Protein AF-A0A0S7X4D0-F1 (afdb_monomer)

Secondary structure (DSSP, 8-state):
--HHHHHHHHT-HHHHHHHHHHHHHHHHHHHHHHHHHHHHHHH-HHHIIIIIHHHHHHHHHHHHHHHHHHHHHHHHHHHHHT--HHHHHHHHHHHHHHHHHHHHHTT---SSHHHHHHH--TTT-TTHHHHHHHHHHHHHHHH-TT----HHHHHHHHHHHHHHHHHTT--

Foldseek 3Di:
DDPVVVVCVCVDPVNVVVVVVVVVVVVVVVVVVVVVVVVCCVPPPPVCVVPVVVVCVVVVVLVVQLVVLVVLLVVLVVLLVVVDQVSLLVSLLSLLVSLFVLLVVVVQDDPHPVSSLVPDDCVRFVLSVLLVVSVVLNVCVVVDVPDGDHSVNSVSSSVSSVSRCVSSVSD

Structure (mmCIF, N/CA/C/O backbone):
data_AF-A0A0S7X4D0-F1
#
_entry.id   AF-A0A0S7X4D0-F1
#
loop_
_atom_site.group_PDB
_atom_site.id
_atom_site.type_symbol
_atom_site.label_atom_id
_atom_site.label_alt_id
_atom_site.label_comp_id
_atom_site.label_asym_id
_atom_site.label_entity_id
_atom_site.label_seq_id
_atom_site.pdbx_PDB_ins_code
_atom_site.Cartn_x
_atom_site.Cartn_y
_atom_site.Cartn_z
_atom_site.occupancy
_atom_site.B_iso_or_equiv
_atom_site.auth_seq_id
_atom_site.auth_comp_id
_atom_site.auth_asym_id
_atom_site.auth_atom_id
_atom_site.pdbx_PDB_model_num
ATOM 1 N N . MET A 1 1 ? 39.331 -35.486 -46.444 1.00 64.69 1 MET A N 1
ATOM 2 C CA . MET A 1 1 ? 39.954 -34.264 -45.895 1.00 64.69 1 MET A CA 1
ATOM 3 C C . MET A 1 1 ? 39.522 -34.170 -44.446 1.00 64.69 1 MET A C 1
ATOM 5 O O . MET A 1 1 ? 38.321 -34.178 -44.202 1.00 64.69 1 MET A O 1
ATOM 9 N N . ASN A 1 2 ? 40.461 -34.258 -43.504 1.00 82.50 2 ASN A N 1
ATOM 10 C CA . ASN A 1 2 ? 40.133 -34.401 -42.088 1.00 82.50 2 ASN A CA 1
ATOM 11 C C . ASN A 1 2 ? 39.758 -33.034 -41.489 1.00 82.50 2 ASN A C 1
ATOM 13 O O . ASN A 1 2 ? 40.215 -32.000 -41.976 1.00 82.50 2 ASN A O 1
ATOM 17 N N . LEU A 1 3 ? 38.934 -33.004 -40.436 1.00 77.56 3 LEU A N 1
ATOM 18 C CA . LEU A 1 3 ? 38.472 -31.744 -39.825 1.00 77.56 3 LEU A CA 1
ATOM 19 C C . LEU A 1 3 ? 39.650 -30.869 -39.361 1.00 77.56 3 LEU A C 1
ATOM 21 O O . LEU A 1 3 ? 39.652 -29.655 -39.553 1.00 77.56 3 LEU A O 1
ATOM 25 N N . ASN A 1 4 ? 40.693 -31.507 -38.834 1.00 82.44 4 ASN A N 1
ATO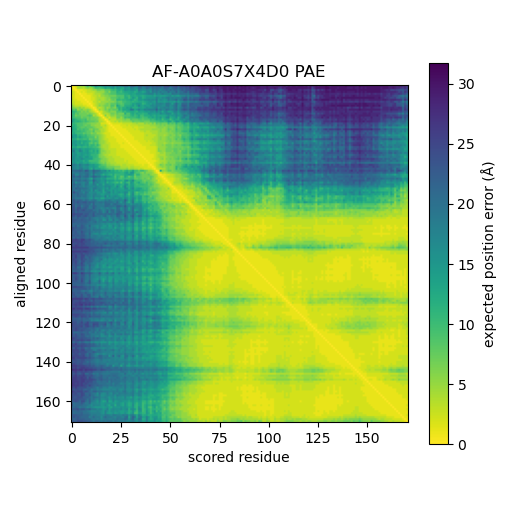M 26 C CA . ASN A 1 4 ? 41.915 -30.836 -38.401 1.00 82.44 4 ASN A CA 1
ATOM 27 C C . ASN A 1 4 ? 42.709 -30.241 -39.574 1.00 82.44 4 ASN A C 1
ATOM 29 O O . ASN A 1 4 ? 43.325 -29.193 -39.415 1.00 82.44 4 ASN A O 1
ATOM 33 N N . ASP A 1 5 ? 42.645 -30.845 -40.763 1.00 80.50 5 ASP A N 1
ATOM 34 C CA . ASP A 1 5 ? 43.319 -30.325 -41.959 1.00 80.50 5 ASP A CA 1
ATOM 35 C C . ASP A 1 5 ? 42.610 -29.076 -42.489 1.00 80.50 5 ASP A C 1
ATOM 37 O O . ASP A 1 5 ? 43.259 -28.118 -42.899 1.00 80.50 5 ASP A O 1
ATOM 41 N N . LEU A 1 6 ? 41.273 -29.053 -42.421 1.00 77.12 6 LEU A N 1
ATOM 42 C CA . LEU A 1 6 ? 40.469 -27.870 -42.738 1.00 77.12 6 LEU A CA 1
ATOM 43 C C . LEU A 1 6 ? 40.755 -26.727 -41.761 1.00 77.12 6 LEU A C 1
ATOM 45 O O . LEU A 1 6 ? 40.956 -25.593 -42.186 1.00 77.12 6 LEU A O 1
ATOM 49 N N . ILE A 1 7 ? 40.823 -27.023 -40.462 1.00 79.00 7 ILE A N 1
ATOM 50 C CA . ILE A 1 7 ? 41.141 -26.032 -39.426 1.00 79.00 7 ILE A CA 1
ATOM 51 C C . ILE A 1 7 ? 42.562 -25.484 -39.621 1.00 79.00 7 ILE A C 1
ATOM 53 O O . ILE A 1 7 ? 42.751 -24.270 -39.635 1.00 79.00 7 ILE A O 1
ATOM 57 N N . ASN A 1 8 ? 43.552 -26.345 -39.861 1.00 77.81 8 ASN A N 1
ATOM 58 C CA . ASN A 1 8 ? 44.934 -25.925 -40.109 1.00 77.81 8 ASN A CA 1
ATOM 59 C C . ASN A 1 8 ? 45.080 -25.125 -41.415 1.00 77.81 8 ASN A C 1
ATOM 61 O O . ASN A 1 8 ? 45.847 -24.164 -41.465 1.00 77.81 8 ASN A O 1
ATOM 65 N N . PHE A 1 9 ? 44.310 -25.463 -42.454 1.00 77.44 9 PHE A N 1
ATOM 66 C CA . PHE A 1 9 ? 44.247 -24.691 -43.696 1.00 77.44 9 PHE A CA 1
ATOM 67 C C . PHE A 1 9 ? 43.608 -23.309 -43.483 1.00 77.44 9 PHE A C 1
ATOM 69 O O . PHE A 1 9 ? 44.129 -22.307 -43.976 1.00 77.44 9 PHE A O 1
ATOM 76 N N . LEU A 1 10 ? 42.536 -23.223 -42.688 1.00 69.75 10 LEU A N 1
ATOM 77 C CA . LEU A 1 10 ? 41.877 -21.960 -42.331 1.00 69.75 10 LEU A CA 1
ATOM 78 C C . LEU A 1 10 ? 42.751 -21.059 -41.440 1.00 69.75 10 LEU A C 1
ATOM 80 O O . LEU A 1 10 ? 42.672 -19.833 -41.530 1.00 69.75 10 LEU A O 1
ATOM 84 N N . ILE A 1 11 ? 43.606 -21.656 -40.605 1.00 71.62 11 ILE A N 1
ATOM 85 C CA . ILE A 1 11 ? 44.559 -20.954 -39.728 1.00 71.62 11 ILE A CA 1
ATOM 86 C C . ILE A 1 11 ? 45.897 -20.686 -40.449 1.00 71.62 11 ILE A C 1
ATOM 88 O O . ILE A 1 11 ? 46.789 -20.034 -39.902 1.00 71.62 11 ILE A O 1
ATOM 92 N N . SER A 1 12 ? 46.043 -21.112 -41.708 1.00 72.75 12 SER A N 1
ATOM 93 C CA . SER A 1 12 ? 47.298 -20.947 -42.439 1.00 72.75 12 SER A CA 1
ATOM 94 C C . SER A 1 12 ? 47.711 -19.459 -42.573 1.00 72.75 12 SER A C 1
ATOM 96 O O . SER A 1 12 ? 46.867 -18.575 -42.778 1.00 72.75 12 SER A O 1
ATOM 98 N N . PRO A 1 13 ? 49.016 -19.133 -42.466 1.00 68.94 13 PRO A N 1
ATOM 99 C CA . PRO A 1 13 ? 49.533 -17.757 -42.497 1.00 68.94 13 PRO A CA 1
ATOM 100 C C . PRO A 1 13 ? 49.083 -16.874 -43.683 1.00 68.94 13 PRO A C 1
ATOM 102 O O . PRO A 1 13 ? 48.781 -15.696 -43.454 1.00 68.94 13 PRO A O 1
ATOM 105 N N . PRO A 1 14 ? 48.988 -17.375 -44.935 1.00 67.38 14 PRO A N 1
ATOM 106 C CA . PRO A 1 14 ? 48.533 -16.546 -46.053 1.00 67.38 14 PRO A CA 1
ATOM 107 C C . PRO A 1 14 ? 47.037 -16.204 -45.961 1.00 67.38 14 PRO A C 1
ATOM 109 O O . PRO A 1 14 ? 46.655 -15.070 -46.254 1.00 67.38 14 PRO A O 1
ATOM 112 N N . LEU A 1 15 ? 46.192 -17.127 -45.478 1.00 63.09 15 LEU A N 1
ATOM 113 C CA . LEU A 1 15 ? 44.751 -16.890 -45.337 1.00 63.09 15 LEU A CA 1
ATOM 114 C C . LEU A 1 15 ? 44.443 -15.956 -44.158 1.00 63.09 15 LEU A C 1
ATOM 116 O O . LEU A 1 15 ? 43.647 -15.022 -44.275 1.00 63.09 15 LEU A O 1
ATOM 120 N N . THR A 1 16 ? 45.130 -16.147 -43.030 1.00 66.00 16 THR A N 1
ATOM 121 C CA . THR A 1 16 ? 44.973 -15.280 -41.851 1.00 66.00 16 THR A CA 1
ATOM 122 C C . THR A 1 16 ? 45.405 -13.840 -42.119 1.00 66.00 16 THR A C 1
ATOM 124 O O . THR A 1 16 ? 44.817 -12.918 -41.555 1.00 66.00 16 THR A O 1
ATOM 127 N N . SER A 1 17 ? 46.375 -13.620 -43.009 1.00 68.69 17 SER A N 1
ATOM 128 C CA . SER A 1 17 ? 46.813 -12.278 -43.413 1.00 68.69 17 SER A CA 1
ATOM 129 C C . SER A 1 17 ? 45.718 -11.511 -44.164 1.00 68.69 17 SER A C 1
ATOM 131 O O . SER A 1 17 ? 45.432 -10.367 -43.809 1.00 68.69 17 SER A O 1
ATOM 133 N N . GLY A 1 18 ? 45.022 -12.155 -45.109 1.00 71.94 18 GLY A N 1
ATOM 134 C CA . GLY A 1 18 ? 43.850 -11.570 -45.777 1.00 71.94 18 GLY A CA 1
ATOM 135 C C . GLY A 1 18 ? 42.673 -11.322 -44.821 1.00 71.94 18 GLY A C 1
ATOM 136 O O . GLY A 1 18 ? 42.018 -10.280 -44.878 1.00 71.94 18 GLY A O 1
ATOM 137 N N . LEU A 1 19 ? 42.453 -12.230 -43.863 1.00 78.06 19 LEU A N 1
ATOM 138 C CA . LEU A 1 19 ? 41.399 -12.093 -42.851 1.00 78.06 19 LEU A CA 1
ATOM 139 C C . LEU A 1 19 ? 41.650 -10.951 -41.853 1.00 78.06 19 LEU A C 1
ATOM 141 O O . LEU A 1 19 ? 40.686 -10.377 -41.347 1.00 78.06 19 LEU A O 1
ATOM 145 N N . LYS A 1 20 ? 42.907 -10.590 -41.555 1.00 80.62 20 LYS A N 1
ATOM 146 C CA . LYS A 1 20 ? 43.226 -9.457 -40.660 1.00 80.62 20 LYS A CA 1
ATOM 147 C C . LYS A 1 20 ? 42.729 -8.127 -41.227 1.00 80.62 20 LYS A C 1
ATOM 149 O O . LYS A 1 20 ? 42.149 -7.337 -40.488 1.00 80.62 20 LYS A O 1
ATOM 154 N N . ILE A 1 21 ? 42.901 -7.915 -42.531 1.00 83.19 21 ILE A N 1
ATOM 155 C CA . ILE A 1 21 ? 42.433 -6.707 -43.225 1.00 83.19 21 ILE A CA 1
ATOM 156 C C . ILE A 1 21 ? 40.904 -6.658 -43.215 1.00 83.19 21 ILE A C 1
ATOM 158 O O . ILE A 1 21 ? 40.317 -5.643 -42.849 1.00 83.19 21 ILE A O 1
ATOM 162 N N . LEU A 1 22 ? 40.253 -7.781 -43.527 1.00 86.06 22 LEU A N 1
ATOM 163 C CA . LEU A 1 22 ? 38.795 -7.878 -43.503 1.00 86.06 22 LEU A CA 1
ATOM 164 C C . LEU A 1 22 ? 38.222 -7.595 -42.102 1.00 86.06 22 LEU A C 1
ATOM 166 O O . LEU A 1 22 ? 37.284 -6.814 -41.964 1.00 86.06 22 LEU A O 1
ATOM 170 N N . LYS A 1 23 ? 38.821 -8.163 -41.045 1.00 83.50 23 LYS A N 1
ATOM 171 C CA . LYS A 1 23 ? 38.437 -7.888 -39.649 1.00 83.50 23 LYS A CA 1
ATOM 172 C C . LYS A 1 23 ? 38.614 -6.416 -39.276 1.00 83.50 23 LYS A C 1
ATOM 174 O O . LYS A 1 23 ? 37.749 -5.868 -38.599 1.00 83.50 23 LYS A O 1
ATOM 179 N N . ALA A 1 24 ? 39.695 -5.777 -39.724 1.00 87.56 24 ALA A N 1
ATOM 180 C CA . ALA A 1 24 ? 39.919 -4.353 -39.489 1.00 87.56 24 ALA A CA 1
ATOM 181 C C . ALA A 1 24 ? 38.815 -3.497 -40.132 1.00 87.56 24 ALA A C 1
ATOM 183 O O . ALA A 1 24 ? 38.285 -2.604 -39.478 1.00 87.56 24 ALA A O 1
ATOM 184 N N . ILE A 1 25 ? 38.394 -3.833 -41.357 1.00 90.62 25 ILE A N 1
ATOM 185 C CA . ILE A 1 25 ? 37.288 -3.153 -42.049 1.00 90.62 25 ILE A CA 1
ATOM 186 C C . ILE A 1 25 ? 35.977 -3.298 -41.263 1.00 90.62 25 ILE A C 1
ATOM 188 O O . ILE A 1 25 ? 35.316 -2.297 -40.986 1.00 90.62 25 ILE A O 1
ATOM 192 N N . PHE A 1 26 ? 35.615 -4.516 -40.843 1.00 92.44 26 PHE A N 1
ATOM 193 C CA . PHE A 1 26 ? 34.405 -4.744 -40.041 1.00 92.44 26 PHE A CA 1
ATOM 194 C C . PHE A 1 26 ? 34.438 -4.010 -38.694 1.00 92.44 26 PHE A C 1
ATOM 196 O O . PHE A 1 26 ? 33.418 -3.466 -38.263 1.00 92.44 26 PHE A O 1
ATOM 203 N N . LEU A 1 27 ? 35.601 -3.950 -38.041 1.00 91.56 27 LEU A N 1
ATOM 204 C CA . LEU A 1 27 ? 35.770 -3.230 -36.781 1.00 91.56 27 LEU A CA 1
ATOM 205 C C . LEU A 1 27 ? 35.579 -1.719 -36.968 1.00 91.56 27 LEU A C 1
ATOM 207 O O . LEU A 1 27 ? 34.852 -1.091 -36.198 1.00 91.56 27 LEU A O 1
ATOM 211 N N . SER A 1 28 ? 36.171 -1.146 -38.018 1.00 91.50 28 SER A N 1
ATOM 212 C CA . SER A 1 28 ? 35.990 0.266 -38.363 1.00 91.50 28 SER A CA 1
ATOM 213 C C . SER A 1 28 ? 34.529 0.590 -38.665 1.00 91.50 28 SER A C 1
ATOM 215 O O . SER A 1 28 ? 33.997 1.558 -38.126 1.00 91.50 28 SER A O 1
ATOM 217 N N . PHE A 1 29 ? 33.849 -0.246 -39.454 1.00 94.94 29 PHE A N 1
ATOM 218 C CA . PHE A 1 29 ? 32.421 -0.082 -39.725 1.00 94.94 29 PHE A CA 1
ATOM 219 C C . PHE A 1 29 ? 31.584 -0.134 -38.447 1.00 94.94 29 PHE A C 1
ATOM 221 O O . PHE A 1 29 ? 30.715 0.711 -38.247 1.00 94.94 29 PHE A O 1
ATOM 228 N N . THR A 1 30 ? 31.881 -1.073 -37.550 1.00 94.50 30 THR A N 1
ATOM 229 C CA . THR A 1 30 ? 31.170 -1.207 -36.272 1.00 94.50 30 THR A CA 1
ATOM 230 C C . THR A 1 30 ? 31.314 0.051 -35.419 1.00 94.50 30 THR A C 1
ATOM 232 O O . THR A 1 30 ? 30.322 0.544 -34.884 1.00 94.50 30 THR A O 1
ATOM 235 N N . LEU A 1 31 ? 32.522 0.614 -35.324 1.00 94.75 31 LEU A N 1
ATOM 236 C CA . LEU A 1 31 ? 32.773 1.856 -34.588 1.00 94.75 31 LEU A CA 1
ATOM 237 C C . LEU A 1 31 ? 32.024 3.052 -35.187 1.00 94.75 31 LEU A C 1
ATOM 239 O O . LEU A 1 31 ? 31.405 3.816 -34.446 1.00 94.75 31 LEU A O 1
ATOM 243 N N . VAL A 1 32 ? 32.028 3.188 -36.516 1.00 95.94 32 VAL A N 1
ATOM 244 C CA . VAL A 1 32 ? 31.321 4.270 -37.219 1.00 95.94 32 VAL A CA 1
ATOM 245 C C . VAL A 1 32 ? 29.812 4.164 -37.009 1.00 95.94 32 VAL A C 1
ATOM 247 O O . VAL A 1 32 ? 29.178 5.148 -36.629 1.00 95.94 32 VAL A O 1
ATOM 250 N N . PHE A 1 33 ? 29.235 2.974 -37.185 1.00 95.12 33 PHE A N 1
ATOM 251 C CA . PHE A 1 33 ? 27.806 2.759 -36.964 1.00 95.12 33 PHE A CA 1
ATOM 252 C C . PHE A 1 33 ? 27.414 2.960 -35.501 1.00 95.12 33 PHE A C 1
ATOM 254 O O . PHE A 1 33 ? 26.398 3.592 -35.230 1.00 95.12 33 PHE A O 1
ATOM 261 N N . SER A 1 34 ? 28.235 2.501 -34.555 1.00 93.56 34 SER A N 1
ATOM 262 C CA . SER A 1 34 ? 27.980 2.693 -33.123 1.00 93.56 34 SER A CA 1
ATOM 263 C C . SER A 1 34 ? 27.989 4.178 -32.753 1.00 93.56 34 SER A C 1
ATOM 265 O O . SER A 1 34 ? 27.065 4.660 -32.102 1.00 93.56 34 SER A O 1
ATOM 267 N N . GLY A 1 35 ? 28.982 4.935 -33.231 1.00 93.38 35 GLY A N 1
ATOM 268 C CA . GLY A 1 35 ? 29.045 6.385 -33.040 1.00 93.38 35 GLY A CA 1
ATOM 269 C C . GLY A 1 35 ? 27.868 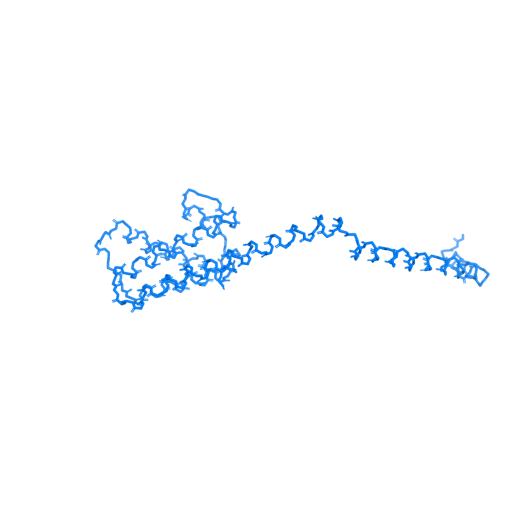7.117 -33.688 1.00 93.38 35 GLY A C 1
ATOM 270 O O . GLY A 1 35 ? 27.289 8.011 -33.073 1.00 93.38 35 GLY A O 1
ATOM 271 N N . PHE A 1 36 ? 27.460 6.701 -34.889 1.00 92.31 36 PHE A N 1
ATOM 272 C CA . PHE A 1 36 ? 26.292 7.252 -35.574 1.00 92.31 36 PHE A CA 1
ATOM 273 C C . PHE A 1 36 ? 24.992 6.981 -34.804 1.00 92.31 36 PHE A C 1
ATOM 275 O O . PHE A 1 36 ? 24.205 7.903 -34.602 1.00 92.31 36 PHE A O 1
ATOM 282 N N . ILE A 1 37 ? 24.793 5.760 -34.299 1.00 88.75 37 ILE A N 1
ATOM 283 C CA . ILE A 1 37 ? 23.638 5.396 -33.464 1.00 88.75 37 ILE A CA 1
ATOM 284 C C . ILE A 1 37 ? 23.611 6.238 -32.188 1.00 88.75 37 ILE A C 1
ATOM 286 O O . ILE A 1 37 ? 22.556 6.763 -31.834 1.00 88.75 37 ILE A O 1
ATOM 290 N N . ILE A 1 38 ? 24.752 6.419 -31.517 1.00 87.81 38 ILE A N 1
ATOM 291 C CA . ILE A 1 38 ? 24.852 7.270 -30.323 1.00 87.81 38 ILE A CA 1
ATOM 292 C C . ILE A 1 38 ? 24.515 8.723 -30.680 1.00 87.81 38 ILE A C 1
ATOM 294 O O . ILE A 1 38 ? 23.711 9.354 -29.996 1.00 87.81 38 ILE A O 1
ATOM 298 N N . TRP A 1 39 ? 25.064 9.250 -31.776 1.00 88.81 39 TRP A N 1
ATOM 299 C CA . TRP A 1 39 ? 24.800 10.618 -32.227 1.00 88.81 39 TRP A CA 1
ATOM 300 C C . TRP A 1 39 ? 23.317 10.849 -32.541 1.00 88.81 39 TRP A C 1
ATOM 302 O O . TRP A 1 39 ? 22.727 11.813 -32.044 1.00 88.81 39 TRP A O 1
ATOM 312 N N . VAL A 1 40 ? 22.691 9.935 -33.292 1.00 84.25 40 VAL A N 1
ATOM 313 C CA . VAL A 1 40 ? 21.248 9.963 -33.558 1.00 84.25 40 VAL A CA 1
ATOM 314 C C . VAL A 1 40 ? 20.470 9.841 -32.249 1.00 84.25 40 VAL A C 1
ATOM 316 O O . VAL A 1 40 ? 19.546 10.613 -32.036 1.00 84.25 40 VAL A O 1
ATOM 319 N N . SER A 1 41 ? 20.854 8.958 -31.329 1.00 76.69 41 SER A N 1
ATOM 320 C CA . SER A 1 41 ? 20.144 8.774 -30.052 1.00 76.69 41 SER A CA 1
ATOM 321 C C . SER A 1 41 ? 20.195 10.015 -29.155 1.00 76.69 41 SER A C 1
ATOM 323 O O . SER A 1 41 ? 19.224 10.328 -28.467 1.00 76.69 41 SER A O 1
ATOM 325 N N . LEU A 1 42 ? 21.300 10.765 -29.185 1.00 78.00 42 LEU A N 1
ATOM 326 C CA . LEU A 1 42 ? 21.453 11.990 -28.398 1.00 78.00 42 LEU A CA 1
ATOM 327 C C . LEU A 1 42 ? 20.740 13.190 -29.032 1.00 78.00 42 LEU A C 1
ATOM 329 O O . LEU A 1 42 ? 20.142 13.998 -28.314 1.00 78.00 42 LEU A O 1
ATOM 333 N N . LYS A 1 43 ? 20.802 13.312 -30.364 1.00 78.62 43 LYS A N 1
ATOM 334 C CA . LYS A 1 43 ? 20.306 14.485 -31.099 1.00 78.62 43 LYS A CA 1
ATOM 335 C C . LYS A 1 43 ? 18.867 14.337 -31.592 1.00 78.62 43 LYS A C 1
ATOM 337 O O . LYS A 1 43 ? 18.182 15.341 -31.773 1.00 78.62 43 LYS A O 1
ATOM 342 N N . SER A 1 44 ? 18.392 13.110 -31.783 1.00 75.19 44 SER A N 1
ATOM 343 C CA . SER A 1 44 ? 17.048 12.839 -32.280 1.00 75.19 44 SER A CA 1
ATOM 344 C C . SER A 1 44 ? 16.012 13.024 -31.177 1.00 75.19 44 SER A C 1
ATOM 346 O O . SER A 1 44 ? 15.828 12.188 -30.292 1.00 75.19 44 SER A O 1
ATOM 348 N N . THR A 1 45 ? 15.259 14.115 -31.278 1.00 70.94 45 THR A N 1
ATOM 349 C CA . THR A 1 45 ? 14.029 14.342 -30.511 1.00 70.94 45 THR A CA 1
ATOM 350 C C . THR A 1 45 ? 12.964 13.276 -30.777 1.00 70.94 45 THR A C 1
ATOM 352 O O . THR A 1 45 ? 12.033 13.167 -29.989 1.00 70.94 45 THR A O 1
ATOM 355 N N . PHE A 1 46 ? 13.076 12.484 -31.849 1.00 71.81 46 PHE A N 1
ATOM 356 C CA . PHE A 1 46 ? 12.129 11.418 -32.183 1.00 71.81 46 PHE A CA 1
ATOM 357 C C . PHE A 1 46 ? 12.257 10.208 -31.247 1.00 71.81 46 PHE A C 1
ATOM 359 O O . PHE A 1 46 ? 11.253 9.778 -30.694 1.00 71.81 46 PHE A O 1
ATOM 366 N N . LEU A 1 47 ? 13.476 9.719 -30.982 1.00 69.94 47 LEU A N 1
ATOM 367 C CA . LEU A 1 47 ? 13.715 8.603 -30.046 1.00 69.94 47 LEU A CA 1
ATOM 368 C C . LEU A 1 47 ? 13.354 8.980 -28.608 1.00 69.94 47 LEU A C 1
ATOM 370 O O . LEU A 1 47 ? 12.689 8.217 -27.909 1.00 69.94 47 LEU A O 1
ATOM 374 N N . LYS A 1 48 ? 13.718 10.201 -28.190 1.00 69.56 48 LYS A N 1
ATOM 375 C CA . LYS A 1 48 ? 13.257 10.744 -26.907 1.00 69.56 48 LYS A CA 1
ATOM 376 C C . LYS A 1 48 ? 11.733 10.788 -26.853 1.00 69.5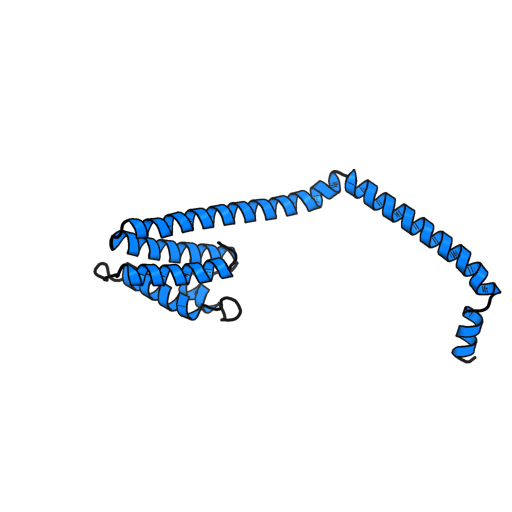6 48 LYS A C 1
ATOM 378 O O . LYS A 1 48 ? 11.149 10.480 -25.823 1.00 69.56 48 LYS A O 1
ATOM 383 N N . ARG A 1 49 ? 11.079 11.124 -27.968 1.00 70.62 49 ARG A N 1
ATOM 384 C CA . ARG A 1 49 ? 9.626 11.207 -27.985 1.00 70.62 49 ARG A CA 1
ATOM 385 C C . ARG A 1 49 ? 8.934 9.847 -27.931 1.00 70.62 49 ARG A C 1
ATOM 387 O O . ARG A 1 49 ? 7.923 9.739 -27.260 1.00 70.62 49 ARG A O 1
ATOM 394 N N . LEU A 1 50 ? 9.489 8.852 -28.619 1.00 73.25 50 LEU A N 1
ATOM 395 C CA . LEU A 1 50 ? 8.907 7.518 -28.763 1.00 73.25 50 LEU A CA 1
ATOM 396 C C . LEU A 1 50 ? 9.102 6.625 -27.528 1.00 73.25 50 LEU A C 1
ATOM 398 O O . LEU A 1 50 ? 8.335 5.700 -27.335 1.00 73.25 50 LEU A O 1
ATOM 402 N N . PHE A 1 51 ? 10.160 6.845 -26.740 1.00 74.88 51 PHE A N 1
ATOM 403 C CA . PHE A 1 51 ? 10.506 5.949 -25.627 1.00 74.88 51 PHE A CA 1
ATOM 404 C C . PHE A 1 51 ? 10.622 6.673 -24.283 1.00 74.88 51 PHE A C 1
ATOM 406 O O . PHE A 1 51 ? 10.245 6.133 -23.248 1.00 74.88 51 PHE A O 1
ATOM 413 N N . ILE A 1 52 ? 11.151 7.902 -24.270 1.00 79.06 52 ILE A N 1
ATOM 414 C CA . ILE A 1 52 ? 11.415 8.610 -23.012 1.00 79.06 52 ILE A CA 1
ATOM 415 C C . ILE A 1 52 ? 10.137 9.244 -22.455 1.00 79.06 52 ILE A C 1
ATOM 417 O O . ILE A 1 52 ? 9.967 9.208 -21.242 1.00 79.06 52 ILE A O 1
ATOM 421 N N . TRP A 1 53 ? 9.226 9.774 -23.283 1.00 74.56 53 TRP A N 1
ATOM 422 C CA . TRP A 1 53 ? 7.942 10.280 -22.766 1.00 74.56 53 TRP A CA 1
ATOM 423 C C . TRP A 1 53 ? 7.115 9.172 -22.124 1.00 74.56 53 TRP A C 1
ATOM 425 O O . TRP A 1 53 ? 6.717 9.348 -20.980 1.00 74.56 53 TRP A O 1
ATOM 435 N N . ASP A 1 54 ? 6.964 8.022 -22.782 1.00 77.69 54 ASP A N 1
ATOM 436 C CA . ASP A 1 54 ? 6.188 6.898 -22.243 1.00 77.69 54 ASP A CA 1
ATOM 437 C C . ASP A 1 54 ? 6.787 6.371 -20.928 1.00 77.69 54 ASP A C 1
ATOM 439 O O . ASP A 1 54 ? 6.076 6.173 -19.944 1.00 77.69 54 ASP A O 1
ATOM 443 N N . ILE A 1 55 ? 8.115 6.208 -20.858 1.00 80.88 55 ILE A N 1
ATOM 444 C CA . ILE A 1 55 ? 8.784 5.766 -19.624 1.00 80.88 55 ILE A CA 1
ATOM 445 C C . ILE A 1 55 ? 8.658 6.820 -18.520 1.00 80.88 55 ILE A C 1
ATOM 447 O O . ILE A 1 55 ? 8.373 6.470 -17.375 1.00 80.88 55 ILE A O 1
ATOM 451 N N . ILE A 1 56 ? 8.863 8.104 -18.830 1.00 80.38 56 ILE A N 1
ATOM 452 C CA . ILE A 1 56 ? 8.734 9.179 -17.840 1.00 80.38 56 ILE A CA 1
ATOM 453 C C . ILE A 1 56 ? 7.290 9.292 -17.363 1.00 80.38 56 ILE A C 1
ATOM 455 O O . ILE A 1 56 ? 7.084 9.458 -16.168 1.00 80.38 56 ILE A O 1
ATOM 459 N N . GLU A 1 57 ? 6.295 9.180 -18.235 1.00 80.88 57 GLU A N 1
ATOM 460 C CA . GLU A 1 57 ? 4.878 9.241 -17.875 1.00 80.88 57 GLU A CA 1
ATOM 461 C C . GLU A 1 57 ? 4.483 8.073 -16.968 1.00 80.88 57 GLU A C 1
ATOM 463 O O . GLU A 1 57 ? 3.869 8.269 -15.916 1.00 80.88 57 GLU A O 1
ATOM 468 N N . VAL A 1 58 ? 4.912 6.854 -17.296 1.00 78.06 58 VAL A N 1
ATOM 469 C CA . VAL A 1 58 ? 4.672 5.678 -16.450 1.00 78.06 58 VAL A CA 1
ATOM 470 C C . VAL A 1 58 ? 5.384 5.816 -15.101 1.00 78.06 58 VAL A C 1
ATOM 472 O O . VAL A 1 58 ? 4.788 5.557 -14.055 1.00 78.06 58 VAL A O 1
ATOM 475 N N . LEU A 1 59 ? 6.637 6.277 -15.087 1.00 80.12 59 LEU A N 1
ATOM 476 C CA . LEU A 1 59 ? 7.391 6.466 -13.845 1.00 80.12 59 LEU A CA 1
ATOM 477 C C . LEU A 1 59 ? 6.820 7.592 -12.980 1.00 80.12 59 LEU A C 1
ATOM 479 O O . LEU A 1 59 ? 6.660 7.412 -11.775 1.00 80.12 59 LEU A O 1
ATOM 483 N N . THR A 1 60 ? 6.497 8.741 -13.571 1.00 81.62 60 THR A N 1
ATOM 484 C CA . THR A 1 60 ? 5.939 9.889 -12.844 1.00 81.62 60 THR A CA 1
ATOM 485 C C . THR A 1 60 ? 4.536 9.594 -12.336 1.00 81.62 60 THR A C 1
ATOM 487 O O . THR A 1 60 ? 4.248 9.902 -11.182 1.00 81.62 60 THR A O 1
ATOM 490 N N . SER A 1 61 ? 3.686 8.933 -13.124 1.00 81.06 61 SER A N 1
ATOM 491 C CA . SER A 1 61 ? 2.353 8.520 -12.674 1.00 81.06 61 SER A CA 1
ATOM 492 C C . SER A 1 61 ? 2.422 7.482 -11.552 1.00 81.06 61 SER A C 1
ATOM 494 O O . SER A 1 61 ? 1.681 7.601 -10.575 1.00 81.06 61 SER A O 1
ATOM 496 N N . ARG A 1 62 ? 3.339 6.505 -11.630 1.00 82.62 62 ARG A N 1
ATOM 497 C CA . ARG A 1 62 ? 3.589 5.554 -10.536 1.00 82.62 62 ARG A CA 1
ATOM 498 C C . ARG A 1 62 ? 4.074 6.283 -9.284 1.00 82.62 62 ARG A C 1
ATOM 500 O O . ARG A 1 62 ? 3.482 6.107 -8.225 1.00 82.62 62 ARG A O 1
ATOM 507 N N . ALA A 1 63 ? 5.092 7.135 -9.400 1.00 78.75 63 ALA A N 1
ATOM 508 C CA . ALA A 1 63 ? 5.632 7.899 -8.275 1.00 78.75 63 ALA A CA 1
ATOM 509 C C . ALA A 1 63 ? 4.575 8.810 -7.626 1.00 78.75 63 ALA A C 1
ATOM 511 O O . ALA A 1 63 ? 4.489 8.887 -6.401 1.00 78.75 63 ALA A O 1
ATOM 512 N N . PHE A 1 64 ? 3.734 9.457 -8.436 1.00 82.31 64 PHE A N 1
ATOM 513 C CA . PHE A 1 64 ? 2.627 10.274 -7.952 1.00 82.31 64 PHE A CA 1
ATOM 514 C C . PHE A 1 64 ? 1.610 9.436 -7.167 1.00 82.31 64 PHE A C 1
ATOM 516 O O . PHE A 1 64 ? 1.301 9.780 -6.027 1.00 82.31 64 PHE A O 1
ATOM 523 N N . LYS A 1 65 ? 1.160 8.300 -7.721 1.00 87.06 65 LYS A N 1
ATOM 524 C CA . LYS A 1 65 ? 0.217 7.382 -7.056 1.00 87.06 65 LYS A CA 1
ATOM 525 C C . LYS A 1 65 ? 0.766 6.827 -5.742 1.00 87.06 65 LYS A C 1
ATOM 527 O O . LYS A 1 65 ? 0.054 6.832 -4.745 1.00 87.06 65 LYS A O 1
ATOM 532 N N . LEU A 1 66 ? 2.037 6.420 -5.707 1.00 87.75 66 LEU A N 1
ATOM 533 C CA . LEU A 1 66 ? 2.701 5.988 -4.470 1.00 87.75 66 LEU A CA 1
ATOM 534 C C . LEU A 1 66 ? 2.711 7.106 -3.420 1.00 87.75 66 LEU A C 1
ATOM 536 O O . LEU A 1 66 ? 2.396 6.880 -2.253 1.00 87.75 66 LEU A O 1
ATOM 540 N N . GLY A 1 67 ? 2.983 8.342 -3.846 1.00 89.19 67 GLY A N 1
ATOM 541 C CA . GLY A 1 67 ? 2.874 9.516 -2.986 1.00 89.19 67 GLY A CA 1
ATOM 542 C C . GLY A 1 67 ? 1.455 9.746 -2.451 1.00 89.19 67 GLY A C 1
ATOM 543 O O . GLY A 1 67 ? 1.294 10.146 -1.296 1.00 89.19 67 GLY A O 1
ATOM 544 N N . GLU A 1 68 ? 0.418 9.491 -3.249 1.00 92.69 68 GLU A N 1
ATOM 545 C CA . GLU A 1 68 ? -0.978 9.567 -2.804 1.00 92.69 68 GLU A CA 1
ATOM 546 C C . GLU A 1 68 ? -1.339 8.460 -1.810 1.00 92.69 68 GLU A C 1
ATOM 548 O O . GLU A 1 68 ? -1.945 8.756 -0.777 1.00 92.69 68 GLU A O 1
ATOM 553 N N . TYR A 1 69 ? -0.927 7.215 -2.058 1.00 95.38 69 TYR A N 1
ATOM 554 C CA . TYR A 1 69 ? -1.154 6.095 -1.140 1.00 95.38 69 TYR A CA 1
ATOM 555 C C . TYR A 1 69 ? -0.453 6.304 0.199 1.00 95.38 69 TYR A C 1
ATOM 557 O O . TYR A 1 69 ? -1.095 6.181 1.243 1.00 95.38 69 TYR A O 1
ATOM 565 N N . ALA A 1 70 ? 0.803 6.752 0.195 1.00 94.88 70 ALA A N 1
ATOM 566 C CA . ALA A 1 70 ? 1.523 7.096 1.417 1.00 94.88 70 ALA A CA 1
ATOM 567 C C . ALA A 1 70 ? 0.828 8.221 2.209 1.00 94.88 70 ALA A C 1
ATOM 569 O O . ALA A 1 70 ? 0.735 8.163 3.439 1.00 94.88 70 ALA A O 1
ATOM 570 N N . LYS A 1 71 ? 0.277 9.235 1.524 1.00 96.06 71 LYS A N 1
ATOM 571 C CA . LYS A 1 71 ? -0.516 10.299 2.167 1.00 96.06 71 LYS A CA 1
ATOM 572 C C . LYS A 1 71 ? -1.821 9.764 2.762 1.00 96.06 71 LYS A C 1
ATOM 574 O O . LYS A 1 71 ? -2.127 10.098 3.910 1.00 96.06 71 LYS A O 1
ATOM 579 N N . LYS A 1 72 ? -2.572 8.939 2.019 1.00 97.00 72 LYS A N 1
ATOM 580 C CA . LYS A 1 72 ? -3.796 8.273 2.507 1.00 97.00 72 LYS A CA 1
ATOM 581 C C . LYS A 1 72 ? -3.480 7.426 3.743 1.00 97.00 72 LYS A C 1
ATOM 583 O O . LYS A 1 72 ? -4.120 7.594 4.777 1.00 97.00 72 LYS A O 1
ATOM 588 N N . TRP A 1 73 ? -2.427 6.616 3.684 1.00 97.94 73 TRP A N 1
ATOM 589 C CA . TRP A 1 73 ? -1.982 5.771 4.790 1.00 97.94 73 TRP A CA 1
ATOM 590 C C . TRP A 1 73 ? -1.583 6.566 6.033 1.00 97.94 73 TRP A C 1
ATOM 592 O O . TRP A 1 73 ? -1.994 6.240 7.146 1.00 97.94 73 TRP A O 1
ATOM 602 N N . LYS A 1 74 ? -0.852 7.674 5.865 1.00 97.12 74 LYS A N 1
ATOM 603 C CA . LYS A 1 74 ? -0.514 8.568 6.981 1.00 97.12 74 LYS A CA 1
ATOM 604 C C . LYS A 1 74 ? -1.765 9.125 7.667 1.00 97.12 74 LYS A C 1
ATOM 606 O O . LYS A 1 74 ? -1.801 9.201 8.893 1.00 97.12 74 LYS A O 1
ATOM 611 N N . LYS A 1 75 ? -2.790 9.491 6.889 1.00 97.12 75 LYS A N 1
ATOM 612 C CA . LYS A 1 75 ? -4.081 9.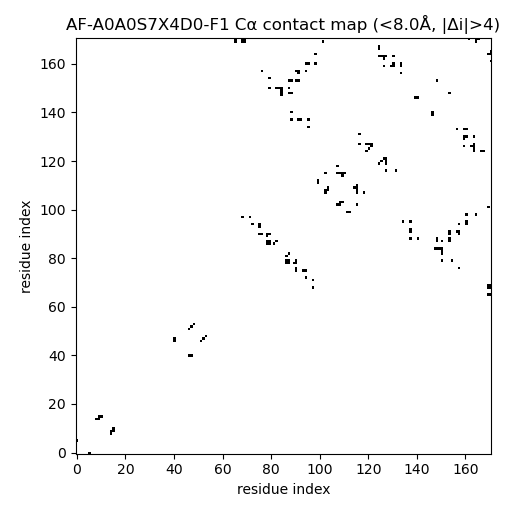955 7.417 1.00 97.12 75 LYS A CA 1
ATOM 613 C C . LYS A 1 75 ? -4.822 8.844 8.166 1.00 97.12 75 LYS A C 1
ATOM 615 O O . LYS A 1 75 ? -5.387 9.112 9.219 1.00 97.12 75 LYS A O 1
ATOM 620 N N . ILE A 1 76 ? -4.786 7.613 7.659 1.00 97.56 76 ILE A N 1
ATOM 621 C CA . ILE A 1 76 ? -5.364 6.444 8.335 1.00 97.56 76 ILE A CA 1
ATOM 622 C C . ILE A 1 76 ? -4.697 6.241 9.699 1.00 97.56 76 ILE A C 1
ATOM 624 O O . ILE A 1 76 ? -5.386 6.156 10.714 1.00 97.56 76 ILE A O 1
ATOM 628 N N . LYS A 1 77 ? -3.357 6.250 9.759 1.00 96.06 77 LYS A N 1
ATOM 629 C CA . LYS A 1 77 ? -2.633 6.095 11.031 1.00 96.06 77 LYS A CA 1
ATOM 630 C C . LYS A 1 77 ? -2.935 7.203 12.035 1.00 96.06 77 LYS A C 1
ATOM 632 O O . LYS A 1 77 ? -3.100 6.908 13.216 1.00 96.06 77 LYS A O 1
ATOM 637 N N . SER A 1 78 ? -3.037 8.459 11.591 1.00 96.00 78 SER A N 1
ATOM 638 C CA . SER A 1 78 ? -3.279 9.579 12.511 1.00 96.00 78 SER A CA 1
ATOM 639 C C . SER A 1 78 ? -4.654 9.522 13.186 1.00 96.00 78 SER A C 1
ATOM 641 O O . SER A 1 78 ? -4.856 10.141 14.229 1.00 96.00 78 SER A O 1
ATOM 643 N N . ARG A 1 79 ? -5.604 8.729 12.669 1.00 94.69 79 ARG A N 1
ATOM 644 C CA . ARG A 1 79 ? -6.877 8.470 13.361 1.00 94.69 79 ARG A CA 1
ATOM 645 C C . ARG A 1 79 ? -6.684 7.744 14.691 1.00 94.69 79 ARG A C 1
ATOM 647 O O . ARG A 1 79 ? -7.397 8.054 15.644 1.00 94.69 79 ARG A O 1
ATOM 654 N N . LEU A 1 80 ? -5.698 6.847 14.798 1.00 92.00 80 LEU A N 1
ATOM 655 C CA . LEU A 1 80 ? -5.403 6.152 16.058 1.00 92.00 80 LEU A CA 1
ATOM 656 C C . LEU A 1 80 ? -4.861 7.095 17.142 1.00 92.00 80 LEU A C 1
ATOM 658 O O . LEU A 1 80 ? -5.071 6.847 18.329 1.00 92.00 80 LEU A O 1
ATOM 662 N N . GLU A 1 81 ? -4.239 8.216 16.763 1.00 90.88 81 GLU A N 1
ATOM 663 C CA . GLU A 1 81 ? -3.730 9.217 17.714 1.00 90.88 81 GLU A CA 1
ATOM 664 C C . GLU A 1 81 ? -4.856 9.871 18.527 1.00 90.88 81 GLU A C 1
ATOM 666 O O . GLU A 1 81 ? -4.638 10.299 19.661 1.00 90.88 81 GLU A O 1
ATOM 671 N N . LYS A 1 82 ? -6.082 9.885 17.989 1.00 89.31 82 LYS A N 1
ATOM 672 C CA . LYS A 1 82 ? -7.275 10.415 18.663 1.00 89.31 82 LYS A CA 1
ATOM 673 C C . LYS A 1 82 ? -7.799 9.510 19.783 1.00 89.31 82 LYS A C 1
ATOM 675 O O . LYS A 1 82 ? -8.703 9.924 20.502 1.00 89.31 82 LYS A O 1
ATOM 680 N N . LYS A 1 83 ? -7.265 8.286 19.926 1.00 88.50 83 LYS A N 1
ATOM 681 C CA . LYS A 1 83 ? -7.597 7.318 20.993 1.00 88.50 83 LYS A CA 1
ATOM 682 C C . LYS A 1 83 ? -9.105 7.098 21.196 1.00 88.50 83 LYS A C 1
ATOM 684 O O . LYS A 1 83 ? -9.565 6.899 22.317 1.00 88.50 83 LYS A O 1
ATOM 689 N N . SER A 1 84 ? -9.872 7.136 20.108 1.00 95.06 84 SER A N 1
ATOM 690 C CA . SER A 1 84 ? -11.321 6.932 20.106 1.00 95.06 84 SER A CA 1
ATOM 691 C C . SER A 1 84 ? -11.673 5.661 19.345 1.00 95.06 84 SER A C 1
ATOM 693 O O . SER A 1 84 ? -11.158 5.435 18.251 1.00 95.06 84 SER A O 1
ATOM 695 N N . GLU A 1 85 ? -12.589 4.863 19.899 1.00 95.06 85 GLU A N 1
ATOM 696 C CA . GLU A 1 85 ? -13.112 3.645 19.265 1.00 95.06 85 GLU A CA 1
ATOM 697 C C . GLU A 1 85 ? -13.685 3.943 17.868 1.00 95.06 85 GLU A C 1
ATOM 699 O O . GLU A 1 85 ? -13.428 3.211 16.915 1.00 95.06 85 GLU A O 1
ATOM 704 N N . ALA A 1 86 ? -14.415 5.053 17.716 1.00 95.44 86 ALA A N 1
ATOM 705 C CA . ALA A 1 86 ? -15.016 5.437 16.440 1.00 95.44 86 ALA A CA 1
ATOM 706 C C . ALA A 1 86 ? -13.955 5.741 15.368 1.00 95.44 86 ALA A C 1
ATOM 708 O O . ALA A 1 86 ? -14.074 5.308 14.224 1.00 95.44 86 ALA A O 1
ATOM 709 N N . GLU A 1 87 ? -12.887 6.448 15.740 1.00 96.94 87 GLU A N 1
ATOM 710 C CA . GLU A 1 87 ? -11.783 6.769 14.827 1.00 96.94 87 GLU A CA 1
ATOM 711 C C . GLU A 1 87 ? -10.943 5.533 14.499 1.00 96.94 87 GLU A C 1
ATOM 713 O O . GLU A 1 87 ? -10.496 5.387 13.364 1.00 96.94 87 GLU A O 1
ATOM 718 N N . ALA A 1 88 ? -10.782 4.614 15.454 1.00 97.19 88 ALA A N 1
ATOM 719 C CA . ALA A 1 88 ? -10.119 3.335 15.235 1.00 97.19 88 ALA A CA 1
ATOM 720 C C . ALA A 1 88 ? -10.893 2.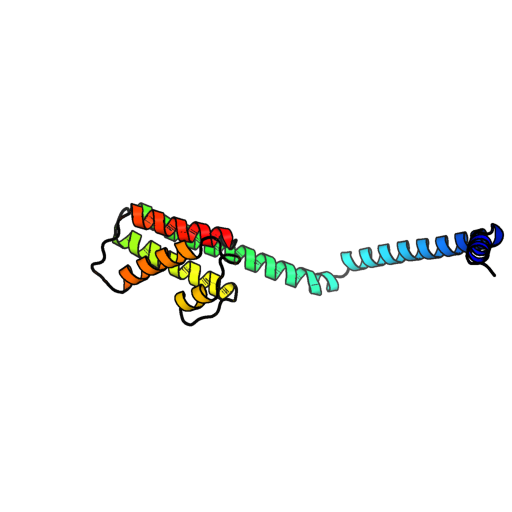443 14.254 1.00 97.19 88 ALA A C 1
ATOM 722 O O . ALA A 1 88 ? -10.296 1.882 13.335 1.00 97.19 88 ALA A O 1
ATOM 723 N N . LYS A 1 89 ? -12.224 2.372 14.384 1.00 97.44 89 LYS A N 1
ATOM 724 C CA . LYS A 1 89 ? -13.087 1.679 13.417 1.00 97.44 89 LYS A CA 1
ATOM 725 C C . LYS A 1 89 ? -12.948 2.283 12.025 1.00 97.44 89 LYS A C 1
ATOM 727 O O . LYS A 1 89 ? -12.688 1.553 11.075 1.00 97.44 89 LYS A O 1
ATOM 732 N N . LEU A 1 90 ? -13.044 3.611 11.911 1.00 97.12 90 LEU A N 1
ATOM 733 C CA . LEU A 1 90 ? -12.852 4.311 10.637 1.00 97.12 90 LEU A CA 1
ATOM 734 C C . LEU A 1 90 ? -11.473 4.039 10.026 1.00 97.12 90 LEU A C 1
ATOM 736 O O . LEU A 1 90 ? -11.382 3.855 8.818 1.00 97.12 90 LEU A O 1
ATOM 740 N N . ALA A 1 91 ? -10.418 3.971 10.841 1.00 97.94 91 ALA A N 1
ATOM 741 C CA . ALA A 1 91 ? -9.080 3.646 10.360 1.00 97.94 91 ALA A CA 1
ATOM 742 C C . ALA A 1 91 ? -9.020 2.252 9.714 1.00 97.94 91 ALA A C 1
ATOM 744 O O . ALA A 1 91 ? -8.426 2.110 8.650 1.00 97.94 91 ALA A O 1
ATOM 745 N N . ILE A 1 92 ? -9.666 1.243 10.312 1.00 98.19 92 ILE A N 1
ATOM 746 C CA . ILE A 1 92 ? -9.743 -0.108 9.730 1.00 98.19 92 ILE A CA 1
ATOM 747 C C . ILE A 1 92 ? -10.533 -0.098 8.417 1.00 98.19 92 ILE A C 1
ATOM 749 O O . ILE A 1 92 ? -10.071 -0.679 7.438 1.00 98.19 92 ILE A O 1
ATOM 753 N N . LEU A 1 93 ? -11.689 0.578 8.370 1.00 97.88 93 LEU A N 1
ATOM 754 C CA . LEU A 1 93 ? -12.500 0.666 7.147 1.00 97.88 93 LEU A CA 1
ATOM 755 C C . LEU A 1 93 ? -11.720 1.318 5.995 1.00 97.88 93 LEU A C 1
ATOM 757 O O . LEU A 1 93 ? -11.758 0.845 4.862 1.00 97.88 93 LEU A O 1
ATOM 761 N N . GLU A 1 94 ? -10.997 2.402 6.286 1.00 98.00 94 GLU A N 1
ATOM 762 C CA . GLU A 1 94 ? -10.184 3.101 5.291 1.00 98.00 94 GLU A CA 1
ATOM 763 C C . GLU A 1 94 ? -8.946 2.292 4.874 1.00 98.00 94 GLU A C 1
ATOM 765 O O . GLU A 1 94 ? -8.563 2.343 3.707 1.00 98.00 94 GLU A O 1
ATOM 770 N N . ALA A 1 95 ? -8.330 1.535 5.787 1.00 98.25 95 ALA A N 1
ATOM 771 C CA . ALA A 1 95 ? -7.212 0.646 5.467 1.00 98.25 95 ALA A CA 1
ATOM 772 C C . ALA A 1 95 ? -7.629 -0.493 4.528 1.00 98.25 95 ALA A C 1
ATOM 774 O O . ALA A 1 95 ? -6.949 -0.742 3.535 1.00 98.25 95 ALA A O 1
ATOM 775 N N . ASP A 1 96 ? -8.763 -1.132 4.822 1.00 98.25 96 ASP A N 1
ATOM 776 C CA . ASP A 1 96 ? -9.373 -2.182 4.002 1.00 98.25 96 ASP A CA 1
ATOM 777 C C . ASP A 1 96 ? -9.709 -1.657 2.596 1.00 98.25 96 ASP A C 1
ATOM 779 O O . ASP A 1 96 ? -9.301 -2.243 1.596 1.00 98.25 96 ASP A O 1
ATOM 783 N N . SER A 1 97 ? -10.331 -0.475 2.515 1.00 97.50 97 SER A N 1
ATOM 784 C CA . SER A 1 97 ? -10.649 0.176 1.239 1.00 97.50 97 SER A CA 1
ATOM 785 C C . SER A 1 97 ? -9.406 0.585 0.440 1.00 97.50 97 SER A C 1
ATOM 787 O O . SER A 1 97 ? -9.393 0.431 -0.780 1.00 97.50 97 SER A O 1
ATOM 789 N N . LEU A 1 98 ? -8.353 1.091 1.094 1.00 97.69 98 LEU A N 1
ATOM 790 C CA . LEU A 1 98 ? -7.094 1.427 0.420 1.00 97.69 98 LEU A CA 1
ATOM 791 C C . LEU A 1 98 ? -6.417 0.174 -0.146 1.00 97.69 98 LEU A C 1
ATOM 793 O O . LEU A 1 98 ? -5.902 0.198 -1.262 1.00 97.69 98 LEU A O 1
ATOM 797 N N . PHE A 1 99 ? -6.413 -0.915 0.622 1.00 97.75 99 PHE A N 1
ATOM 798 C CA . PHE A 1 99 ? -5.869 -2.189 0.175 1.00 97.75 99 PHE A CA 1
ATOM 799 C C . PHE A 1 99 ? -6.648 -2.742 -1.028 1.00 97.75 99 PHE A C 1
ATOM 801 O O . PHE A 1 99 ? -6.034 -3.155 -2.012 1.00 97.75 99 PHE A O 1
ATOM 808 N N . ASP A 1 100 ? -7.979 -2.663 -0.994 1.00 96.88 100 ASP A N 1
ATOM 809 C CA . ASP A 1 100 ? -8.848 -3.066 -2.101 1.00 96.88 100 ASP A CA 1
ATOM 810 C C . ASP A 1 100 ? -8.596 -2.264 -3.393 1.00 96.88 100 ASP A C 1
ATOM 812 O O . ASP A 1 100 ? -8.454 -2.845 -4.474 1.00 96.88 100 ASP A O 1
ATOM 816 N N . GLU A 1 101 ? -8.447 -0.938 -3.274 1.00 95.19 101 GLU A N 1
ATOM 817 C CA . GLU A 1 101 ? -8.090 -0.042 -4.385 1.00 95.19 101 GLU A CA 1
ATOM 818 C C . GLU A 1 101 ? -6.749 -0.452 -5.018 1.00 95.19 101 GLU A C 1
ATOM 820 O O . GLU A 1 101 ? -6.605 -0.481 -6.243 1.00 95.19 101 GLU A O 1
ATOM 825 N N . ILE A 1 102 ? -5.755 -0.789 -4.193 1.00 95.00 102 ILE A N 1
ATOM 826 C CA . ILE A 1 102 ? -4.418 -1.174 -4.659 1.00 95.00 102 ILE A CA 1
ATOM 827 C C . ILE A 1 102 ? -4.442 -2.533 -5.356 1.00 95.00 102 ILE A C 1
ATOM 829 O O . ILE A 1 102 ? -3.812 -2.679 -6.406 1.00 95.00 102 ILE A O 1
ATOM 833 N N . LEU A 1 103 ? -5.191 -3.507 -4.833 1.00 94.69 103 LEU A N 1
ATOM 834 C CA . LEU A 1 103 ? -5.378 -4.793 -5.505 1.00 94.69 103 LEU A CA 1
ATOM 835 C C . LEU A 1 103 ? -6.048 -4.620 -6.872 1.00 94.69 103 LEU A C 1
ATOM 837 O O . LEU A 1 103 ? -5.579 -5.188 -7.860 1.00 94.69 103 LEU A O 1
ATOM 841 N N . GLU A 1 104 ? -7.084 -3.786 -6.955 1.00 93.12 104 GLU A N 1
ATOM 842 C CA . GLU A 1 104 ? -7.768 -3.501 -8.217 1.00 93.12 104 GLU A CA 1
ATOM 843 C C . GLU A 1 104 ? -6.825 -2.853 -9.240 1.00 93.12 104 GLU A C 1
ATOM 845 O O . GLU A 1 104 ? -6.749 -3.288 -10.391 1.00 93.12 104 GLU A O 1
ATOM 850 N N 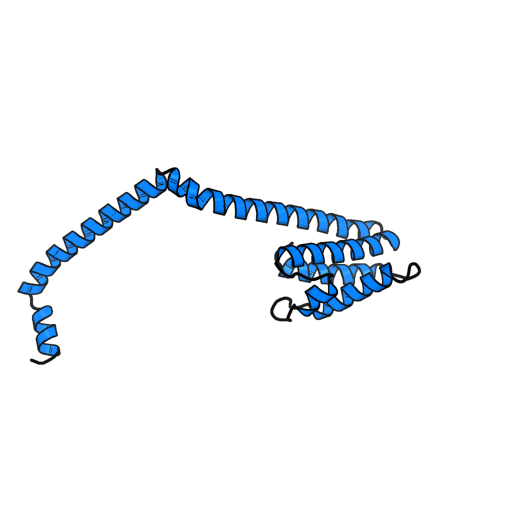. LYS A 1 105 ? -6.024 -1.863 -8.817 1.00 89.88 105 LYS A N 1
ATOM 851 C CA . LYS A 1 105 ? -4.993 -1.246 -9.672 1.00 89.88 105 LYS A CA 1
ATOM 852 C C . LYS A 1 105 ? -3.875 -2.214 -10.058 1.00 89.88 105 LYS A C 1
ATOM 854 O O . LYS A 1 105 ? -3.274 -2.032 -11.115 1.00 89.88 105 LYS A O 1
ATOM 859 N N . GLY A 1 106 ? -3.616 -3.228 -9.235 1.00 88.25 106 GLY A N 1
ATOM 860 C CA . GLY A 1 106 ? -2.707 -4.336 -9.522 1.00 88.25 106 GLY A CA 1
ATOM 861 C C . GLY A 1 106 ? -3.267 -5.376 -10.500 1.00 88.25 106 GLY A C 1
ATOM 862 O O . GLY A 1 106 ? -2.544 -6.299 -10.865 1.00 88.25 106 GLY A O 1
ATOM 863 N N . GLY A 1 107 ? -4.524 -5.238 -10.940 1.00 89.12 107 GLY A N 1
ATOM 864 C CA . GLY A 1 107 ? -5.175 -6.148 -11.886 1.00 89.12 107 GLY A CA 1
ATOM 865 C C . GLY A 1 107 ? -5.967 -7.286 -11.235 1.00 89.12 107 GLY A C 1
ATOM 866 O O . GLY A 1 107 ? -6.498 -8.142 -11.945 1.00 89.12 107 GLY A O 1
ATOM 867 N N . TYR A 1 108 ? -6.092 -7.302 -9.905 1.00 91.19 108 TYR A N 1
ATOM 868 C CA . TYR A 1 108 ? -6.956 -8.247 -9.201 1.00 91.19 108 TYR A CA 1
ATOM 869 C C . TYR A 1 108 ? -8.396 -7.729 -9.226 1.00 91.19 108 TYR A C 1
ATOM 871 O O . TYR A 1 108 ? -8.807 -6.915 -8.403 1.00 91.19 108 TYR A O 1
ATOM 879 N N . LEU A 1 109 ? -9.161 -8.189 -10.214 1.00 89.69 109 LEU A N 1
ATOM 880 C CA . LEU A 1 109 ? -10.574 -7.840 -10.378 1.00 89.69 109 LEU A CA 1
ATOM 881 C C . LEU A 1 109 ? -11.466 -8.734 -9.504 1.00 89.69 109 LEU A C 1
ATOM 883 O O . LEU A 1 109 ? -11.134 -9.898 -9.285 1.00 89.69 109 LEU A O 1
ATOM 887 N N . GLY A 1 110 ? -12.610 -8.224 -9.059 1.00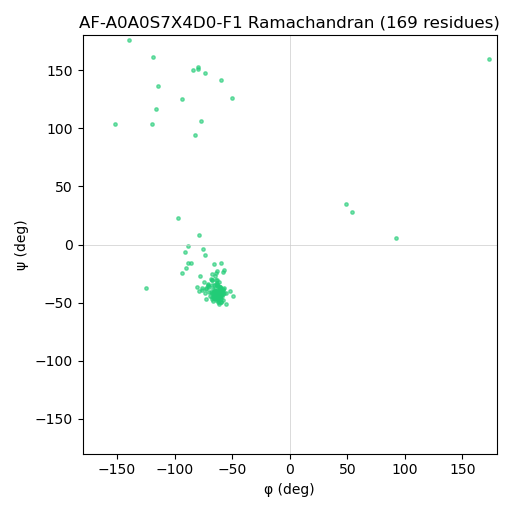 90.56 110 GLY A N 1
ATOM 888 C CA . GLY A 1 110 ? -13.621 -8.921 -8.249 1.00 90.56 110 GLY A CA 1
ATOM 889 C C . GLY A 1 110 ? -14.706 -7.937 -7.808 1.00 90.56 110 GLY A C 1
ATOM 890 O O . GLY A 1 110 ? -14.452 -6.731 -7.842 1.00 90.56 110 GLY A O 1
ATOM 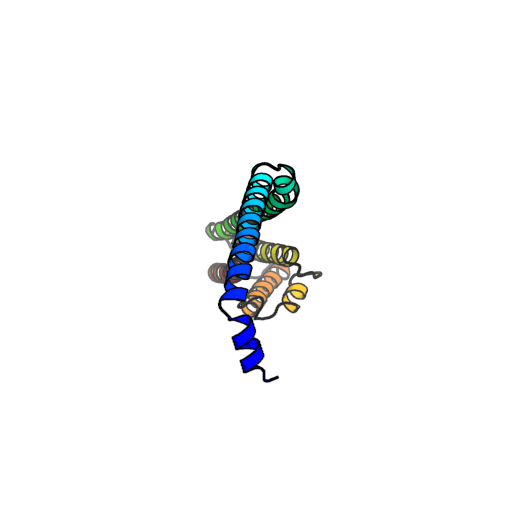891 N N . GLU A 1 111 ? -15.889 -8.430 -7.442 1.00 90.06 111 GLU A N 1
ATOM 892 C CA . GLU A 1 111 ? -16.997 -7.585 -6.961 1.00 90.06 111 GLU A CA 1
ATOM 893 C C . GLU A 1 111 ? -16.683 -6.946 -5.603 1.00 90.06 111 GLU A C 1
ATOM 895 O O . GLU A 1 111 ? -17.036 -5.793 -5.357 1.00 90.06 111 GLU A O 1
ATOM 900 N N . ASP A 1 112 ? -15.967 -7.676 -4.750 1.00 91.56 112 ASP A N 1
ATOM 901 C CA . ASP A 1 112 ? -15.518 -7.222 -3.442 1.00 91.56 112 ASP A CA 1
ATOM 902 C C . ASP A 1 112 ? -14.080 -7.677 -3.135 1.00 91.56 112 ASP A C 1
ATOM 904 O O . ASP A 1 112 ? -13.427 -8.399 -3.903 1.00 91.56 112 ASP A O 1
ATOM 908 N N . LEU A 1 113 ? -13.566 -7.221 -1.991 1.00 93.44 113 LEU A N 1
ATOM 909 C CA . LEU A 1 113 ? -12.238 -7.590 -1.521 1.00 93.44 113 LEU A CA 1
ATOM 910 C C . LEU A 1 113 ? -12.130 -9.099 -1.245 1.00 93.44 113 LEU A C 1
ATOM 912 O O . LEU A 1 113 ? -11.077 -9.687 -1.491 1.00 93.44 113 LEU A O 1
ATOM 916 N N . GLU A 1 114 ? -13.197 -9.760 -0.793 1.00 93.75 114 GLU A N 1
ATOM 917 C CA . GLU A 1 114 ? -13.181 -11.195 -0.501 1.00 93.75 114 GLU A CA 1
ATOM 918 C C . GLU A 1 114 ? -12.926 -12.025 -1.772 1.00 93.75 114 GLU A C 1
ATOM 920 O O . GLU A 1 114 ? -12.100 -12.948 -1.767 1.00 93.75 114 GLU A O 1
ATOM 925 N N . GLU A 1 115 ? -13.576 -11.679 -2.885 1.00 94.25 115 GLU A N 1
ATOM 926 C CA . GLU A 1 115 ? -13.343 -12.289 -4.194 1.00 94.25 115 GLU A CA 1
ATOM 927 C C . GLU A 1 115 ? -11.921 -12.061 -4.706 1.00 94.25 115 GLU A C 1
ATOM 929 O O . GLU A 1 115 ? -11.305 -12.979 -5.261 1.00 94.25 115 GLU A O 1
ATOM 934 N N . LYS A 1 116 ? -11.375 -10.855 -4.513 1.00 94.69 116 LYS A N 1
ATOM 935 C CA . 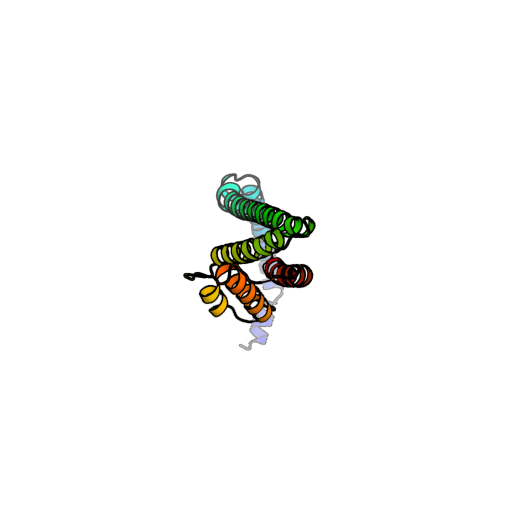LYS A 1 116 ? -9.992 -10.539 -4.898 1.00 94.69 116 LYS A CA 1
ATOM 936 C C . LYS A 1 116 ? -8.996 -11.338 -4.059 1.00 94.69 116 LYS A C 1
ATOM 938 O O . LYS A 1 116 ? -8.064 -11.921 -4.613 1.00 94.69 116 LYS A O 1
ATOM 943 N N . LEU A 1 117 ? -9.219 -11.448 -2.747 1.00 95.00 117 LEU A N 1
ATOM 944 C CA . LEU A 1 117 ? -8.374 -12.237 -1.848 1.00 95.00 117 LEU A CA 1
ATOM 945 C C . LEU A 1 117 ? -8.350 -13.725 -2.231 1.00 95.00 117 LEU A C 1
ATOM 947 O O . LEU A 1 117 ? -7.290 -14.344 -2.163 1.00 95.00 117 LEU A O 1
ATOM 951 N N . LYS A 1 118 ? -9.475 -14.293 -2.701 1.00 93.75 118 LYS A N 1
ATOM 952 C CA . LYS A 1 118 ? -9.560 -15.706 -3.140 1.00 93.75 118 LYS A CA 1
ATOM 953 C C . LYS A 1 118 ? -8.662 -16.017 -4.341 1.00 93.75 118 LYS A C 1
ATOM 955 O O . LYS A 1 118 ? -8.303 -17.173 -4.553 1.00 93.75 118 LYS A O 1
ATOM 960 N N . LYS A 1 119 ? -8.307 -14.999 -5.128 1.00 92.50 119 LYS A N 1
ATOM 961 C CA . LYS A 1 119 ? -7.415 -15.116 -6.293 1.00 92.50 119 LYS A CA 1
ATOM 962 C C . LYS A 1 119 ? -5.939 -15.012 -5.911 1.00 92.50 119 LYS A C 1
ATOM 964 O O . LYS A 1 119 ? -5.080 -15.374 -6.714 1.00 92.50 119 LYS A O 1
ATOM 969 N N . LEU A 1 120 ? -5.636 -14.520 -4.710 1.00 93.44 120 LEU A N 1
ATOM 970 C CA . LEU A 1 120 ? -4.270 -14.413 -4.216 1.00 93.44 120 LEU A CA 1
ATOM 971 C C . LEU A 1 120 ? -3.765 -15.760 -3.705 1.00 93.44 120 LEU A C 1
ATOM 973 O O . LEU A 1 120 ? -4.501 -16.596 -3.186 1.00 93.44 120 LEU A O 1
ATOM 977 N N . THR A 1 121 ? -2.455 -15.940 -3.808 1.00 92.50 121 THR A N 1
ATOM 978 C CA . THR A 1 121 ? -1.738 -17.075 -3.229 1.00 92.50 121 THR A CA 1
ATOM 979 C C . THR A 1 121 ? -0.722 -16.573 -2.203 1.00 92.50 121 THR A C 1
ATOM 981 O O . THR A 1 121 ? -0.312 -15.412 -2.258 1.00 92.50 121 THR A O 1
ATOM 984 N N . PRO A 1 122 ? -0.228 -17.426 -1.290 1.00 91.00 122 PRO A N 1
ATOM 985 C CA . PRO A 1 122 ? 0.864 -17.048 -0.390 1.00 91.00 122 PRO A CA 1
ATOM 986 C C . PRO A 1 122 ? 2.141 -16.590 -1.116 1.00 91.00 122 PRO A C 1
ATOM 988 O O . PRO A 1 122 ? 2.948 -15.874 -0.531 1.00 91.00 122 PRO A O 1
ATOM 991 N N . ALA A 1 123 ? 2.321 -16.980 -2.384 1.00 90.44 123 ALA A N 1
ATOM 992 C CA . ALA A 1 123 ? 3.425 -16.518 -3.221 1.00 90.44 123 ALA A CA 1
ATOM 993 C C . ALA A 1 123 ? 3.239 -15.069 -3.705 1.00 90.44 123 ALA A C 1
ATOM 995 O O . ALA A 1 123 ? 4.227 -14.362 -3.866 1.00 90.44 123 ALA A O 1
ATOM 996 N N . SER A 1 124 ? 1.995 -14.624 -3.921 1.00 90.19 124 SER A N 1
ATOM 997 C CA . SER A 1 124 ? 1.676 -13.247 -4.322 1.00 90.19 124 SER A CA 1
ATOM 998 C C . SER A 1 124 ? 1.441 -12.310 -3.136 1.00 90.19 124 SER A C 1
ATOM 1000 O O . SER A 1 124 ? 1.505 -11.098 -3.308 1.00 90.19 124 SER A O 1
ATOM 1002 N N . LEU A 1 125 ? 1.134 -12.844 -1.948 1.00 95.62 125 LEU A N 1
ATOM 1003 C CA . LEU A 1 125 ? 1.006 -12.076 -0.710 1.00 95.62 125 LEU A CA 1
ATOM 1004 C C . LEU A 1 125 ? 1.338 -12.953 0.516 1.00 95.62 125 LEU A C 1
ATOM 1006 O O . LEU A 1 125 ? 0.499 -13.745 0.955 1.00 95.62 125 LEU A O 1
ATOM 1010 N N . PRO A 1 126 ? 2.527 -12.809 1.128 1.00 95.19 126 PRO A N 1
ATOM 1011 C CA . PRO A 1 126 ? 2.974 -13.689 2.209 1.00 95.19 126 PRO A CA 1
ATOM 1012 C C . PRO A 1 126 ? 2.089 -13.663 3.460 1.00 95.19 126 PRO A C 1
ATOM 1014 O O . PRO A 1 126 ? 1.948 -14.677 4.142 1.00 95.19 126 PRO A O 1
ATOM 1017 N N . ASN A 1 127 ? 1.480 -12.516 3.777 1.00 97.25 127 ASN A N 1
ATOM 1018 C CA . ASN A 1 127 ? 0.595 -12.350 4.932 1.00 97.25 127 ASN A CA 1
ATOM 1019 C C . ASN A 1 127 ? -0.897 -12.484 4.584 1.00 97.25 127 ASN A C 1
ATOM 1021 O O . ASN A 1 127 ? -1.738 -12.015 5.345 1.00 97.25 127 ASN A O 1
ATOM 1025 N N . LEU A 1 128 ? -1.242 -13.157 3.479 1.00 97.12 128 LEU A N 1
ATOM 1026 C CA . LEU A 1 128 ? -2.625 -13.318 3.008 1.00 97.12 128 LEU A CA 1
ATOM 1027 C C . LEU A 1 128 ? -3.593 -13.798 4.102 1.00 97.12 128 LEU A C 1
ATOM 1029 O O . LEU A 1 128 ? -4.676 -13.243 4.261 1.00 97.12 128 LEU A O 1
ATOM 1033 N N . LYS A 1 129 ? -3.194 -14.791 4.908 1.00 96.69 129 LYS A N 1
ATOM 1034 C CA . LYS A 1 129 ? -4.027 -15.303 6.012 1.00 96.69 129 LYS A CA 1
ATOM 1035 C C . LYS A 1 129 ? -4.310 -14.237 7.076 1.00 96.69 129 LYS A C 1
ATOM 1037 O O . LYS A 1 129 ? -5.412 -14.192 7.610 1.00 96.69 129 LYS A O 1
ATOM 1042 N N . GLU A 1 130 ? -3.321 -13.405 7.393 1.00 97.81 130 GLU A N 1
ATOM 1043 C CA . GLU A 1 130 ? -3.488 -12.303 8.345 1.00 97.81 130 GLU A CA 1
ATOM 1044 C C . GLU A 1 130 ? -4.444 -11.252 7.760 1.00 97.81 130 GLU A C 1
ATOM 1046 O O . GLU A 1 130 ? -5.327 -10.773 8.465 1.00 97.81 130 GLU A O 1
ATOM 1051 N N . VAL A 1 131 ? -4.322 -10.941 6.464 1.00 97.81 131 VAL A N 1
ATOM 1052 C CA . VAL A 1 131 ? -5.207 -9.989 5.772 1.00 97.81 131 VAL A CA 1
ATOM 1053 C C . VAL A 1 131 ? -6.659 -10.468 5.772 1.00 97.81 131 VAL A C 1
ATOM 1055 O O . VAL A 1 131 ? -7.547 -9.678 6.068 1.00 97.81 131 VAL A O 1
ATOM 1058 N N . TYR A 1 132 ? -6.912 -11.763 5.563 1.00 97.12 132 TYR A N 1
ATOM 1059 C CA . TYR A 1 132 ? -8.258 -12.328 5.727 1.00 97.12 132 TYR A CA 1
ATOM 1060 C C . TYR A 1 132 ? -8.836 -12.086 7.128 1.00 97.12 132 TYR A C 1
ATOM 1062 O O . TYR A 1 132 ? -10.005 -11.734 7.263 1.00 97.12 132 TYR A O 1
ATOM 1070 N N . GLN A 1 133 ? -8.028 -12.243 8.180 1.00 96.38 133 GLN A N 1
ATOM 1071 C CA . GLN A 1 133 ? -8.470 -11.966 9.552 1.00 96.38 133 GLN A CA 1
ATOM 1072 C C . GLN A 1 133 ? -8.741 -10.474 9.769 1.00 96.38 133 GLN A C 1
ATOM 1074 O O . GLN A 1 133 ? -9.691 -10.106 10.459 1.00 96.38 133 GLN A O 1
ATOM 1079 N N . ALA A 1 134 ? -7.921 -9.608 9.172 1.00 97.38 134 ALA A N 1
ATOM 1080 C CA . ALA A 1 134 ? -8.115 -8.168 9.245 1.00 97.38 134 ALA A CA 1
ATOM 1081 C C . ALA A 1 134 ? -9.410 -7.726 8.542 1.00 97.38 134 ALA A C 1
ATOM 1083 O O . ALA A 1 134 ? -10.152 -6.911 9.098 1.00 97.38 134 ALA A O 1
ATOM 1084 N N . HIS A 1 135 ? -9.713 -8.328 7.389 1.00 97.31 135 HIS A N 1
ATOM 1085 C CA . HIS A 1 135 ? -10.945 -8.116 6.632 1.00 97.31 135 HIS A CA 1
ATOM 1086 C C . HIS A 1 135 ? -12.189 -8.556 7.421 1.00 97.31 135 HIS A C 1
ATOM 1088 O O . HIS A 1 135 ? -13.166 -7.821 7.513 1.00 97.31 135 HIS A O 1
ATOM 1094 N N . GLN A 1 136 ? -12.126 -9.691 8.124 1.00 96.50 136 GLN A N 1
ATOM 1095 C CA . GLN A 1 136 ? -13.224 -10.137 8.994 1.00 96.50 136 GLN A CA 1
ATOM 1096 C C . GLN A 1 136 ? -13.543 -9.145 10.123 1.00 96.50 136 GLN A C 1
ATOM 1098 O O . GLN A 1 136 ? -14.706 -8.949 10.471 1.00 96.50 136 GLN A O 1
ATOM 1103 N N . ILE A 1 137 ? -12.530 -8.489 10.700 1.00 96.69 137 ILE A N 1
ATOM 1104 C CA . ILE A 1 137 ? -12.756 -7.439 11.707 1.00 96.69 137 ILE A CA 1
ATOM 1105 C C . ILE A 1 137 ? -13.491 -6.250 11.076 1.00 96.69 137 ILE A C 1
ATOM 1107 O O . ILE A 1 137 ? -14.423 -5.717 11.679 1.00 96.69 137 ILE A O 1
ATOM 1111 N N . ARG A 1 138 ? -13.116 -5.856 9.854 1.00 96.00 138 ARG A N 1
ATOM 1112 C CA . ARG A 1 138 ? -13.827 -4.825 9.089 1.00 96.00 138 ARG A CA 1
ATOM 1113 C C . ARG A 1 138 ? -15.287 -5.211 8.850 1.00 96.00 138 ARG A C 1
ATOM 1115 O O . ARG A 1 138 ? -16.171 -4.381 9.061 1.00 96.00 138 ARG A O 1
ATOM 1122 N N . ASP A 1 139 ? -15.555 -6.457 8.481 1.00 96.62 139 ASP A N 1
ATOM 1123 C CA . ASP A 1 139 ? -16.922 -6.945 8.290 1.00 96.62 139 ASP A CA 1
ATOM 1124 C C . ASP A 1 139 ? -17.748 -6.895 9.567 1.00 96.62 139 ASP A C 1
ATOM 1126 O O . ASP A 1 139 ? -18.904 -6.474 9.529 1.00 96.62 139 ASP A O 1
ATOM 1130 N N . ASN A 1 140 ? -17.161 -7.267 10.705 1.00 97.00 140 ASN A N 1
ATOM 1131 C CA . ASN A 1 140 ? -17.839 -7.174 11.993 1.00 97.00 140 ASN A CA 1
ATOM 1132 C C . ASN A 1 140 ? -18.202 -5.721 12.332 1.00 97.00 140 ASN A C 1
ATOM 1134 O O . ASN A 1 140 ? -19.321 -5.465 12.764 1.00 97.00 140 ASN A O 1
ATOM 1138 N N . ILE A 1 141 ? -17.300 -4.767 12.070 1.00 96.75 141 ILE A N 1
ATOM 1139 C CA . ILE A 1 141 ? -17.548 -3.330 12.282 1.00 96.75 141 ILE A CA 1
ATOM 1140 C C . ILE A 1 141 ? -18.721 -2.829 11.432 1.00 96.75 141 ILE A C 1
ATOM 1142 O O . ILE A 1 141 ? -19.520 -2.024 11.907 1.00 96.75 141 ILE A O 1
ATOM 1146 N N . VAL A 1 142 ? -18.813 -3.268 10.174 1.00 96.06 142 VAL A N 1
ATOM 1147 C CA . VAL A 1 142 ? -19.879 -2.830 9.258 1.00 96.06 142 VAL A CA 1
ATOM 1148 C C . VAL A 1 142 ? -21.208 -3.512 9.568 1.00 96.06 142 VAL A C 1
ATOM 1150 O O . VAL A 1 142 ? -22.258 -2.878 9.496 1.00 96.06 142 VAL A O 1
ATOM 1153 N N . ARG A 1 143 ? -21.173 -4.801 9.909 1.00 97.12 143 ARG A N 1
ATOM 1154 C CA . ARG A 1 143 ? -22.366 -5.616 10.152 1.00 97.12 143 ARG A CA 1
ATOM 1155 C C . ARG A 1 143 ? -23.011 -5.328 11.503 1.00 97.12 143 ARG A C 1
ATOM 1157 O O . ARG A 1 143 ? -24.234 -5.366 11.600 1.00 97.12 143 ARG A O 1
ATOM 1164 N N . ASP A 1 144 ? -22.203 -5.070 12.529 1.00 96.06 144 ASP A N 1
ATOM 1165 C CA . ASP A 1 144 ? -22.659 -4.838 13.896 1.00 96.06 144 ASP A CA 1
ATOM 1166 C C . ASP A 1 144 ? -22.251 -3.433 14.384 1.00 96.06 144 ASP A C 1
ATOM 1168 O O . ASP A 1 144 ? -21.108 -3.212 14.797 1.00 96.06 144 ASP A O 1
ATOM 1172 N N . PRO A 1 145 ? -23.195 -2.470 14.425 1.00 90.31 145 PRO A N 1
ATOM 1173 C CA . PRO A 1 145 ? -22.943 -1.128 14.953 1.00 90.31 145 PRO A CA 1
ATOM 1174 C C . PRO A 1 145 ? -22.466 -1.108 16.414 1.00 90.31 145 PRO A C 1
ATOM 1176 O O . PRO A 1 145 ? -21.830 -0.142 16.846 1.00 90.31 145 PRO A O 1
ATOM 1179 N N . THR A 1 146 ? -22.769 -2.158 17.184 1.00 94.38 146 THR A N 1
ATOM 1180 C CA . THR A 1 146 ? -22.404 -2.293 18.600 1.00 94.38 146 THR A CA 1
ATOM 1181 C C . THR A 1 146 ? -21.060 -2.986 18.820 1.00 94.38 146 THR A C 1
ATOM 1183 O O . THR A 1 146 ? -20.570 -2.985 19.952 1.00 94.38 146 THR A O 1
ATOM 1186 N N . TYR A 1 147 ? -20.432 -3.496 17.751 1.00 95.75 147 TYR A N 1
ATOM 1187 C CA . TYR A 1 147 ? -19.146 -4.190 17.794 1.00 95.75 147 TYR A CA 1
ATOM 1188 C C . TYR A 1 147 ? -18.115 -3.379 18.570 1.00 95.75 147 TYR A C 1
ATOM 1190 O O . TYR A 1 147 ? -17.880 -2.218 18.246 1.00 95.75 147 TYR A O 1
ATOM 1198 N N . LYS A 1 148 ? -17.472 -3.962 19.579 1.00 95.12 148 LYS A N 1
ATOM 1199 C CA . LYS A 1 148 ? -16.441 -3.272 20.360 1.00 95.12 148 LYS A CA 1
ATOM 1200 C C . LYS A 1 148 ? -15.065 -3.555 19.787 1.00 95.12 148 LYS A C 1
ATOM 1202 O O . LYS A 1 148 ? -14.679 -4.707 19.655 1.00 95.12 148 LYS A O 1
ATOM 1207 N N . LEU A 1 149 ? -14.333 -2.488 19.476 1.00 94.88 149 LEU A N 1
ATOM 1208 C CA . LEU A 1 149 ? -12.970 -2.567 18.961 1.00 94.88 149 LEU A CA 1
ATOM 1209 C C . LEU A 1 149 ? -12.003 -1.929 19.957 1.00 94.88 149 LEU A C 1
ATOM 1211 O O . LEU A 1 149 ? -12.072 -0.725 20.211 1.00 94.88 149 LEU A O 1
ATOM 1215 N N . ASP A 1 150 ? -11.084 -2.726 20.497 1.00 94.19 150 ASP A N 1
ATOM 1216 C CA . ASP A 1 150 ? -10.006 -2.194 21.328 1.00 94.19 150 ASP A CA 1
ATOM 1217 C C . ASP A 1 150 ? -8.956 -1.464 20.476 1.00 94.19 150 ASP A C 1
ATOM 1219 O O . ASP A 1 150 ? -8.660 -1.847 19.342 1.00 94.19 150 ASP A O 1
ATOM 1223 N N . LEU A 1 151 ? -8.332 -0.428 21.040 1.00 94.75 151 LEU A N 1
ATOM 1224 C CA . LEU A 1 151 ? -7.306 0.344 20.336 1.00 94.75 151 LEU A CA 1
ATOM 1225 C C . LEU A 1 151 ? -6.076 -0.506 19.991 1.00 94.75 151 LEU A C 1
ATOM 1227 O O . LEU A 1 151 ? -5.495 -0.311 18.924 1.00 94.75 151 LEU A O 1
ATOM 1231 N N . LYS A 1 152 ? -5.686 -1.467 20.844 1.00 95.31 152 LYS A N 1
ATOM 1232 C CA . LYS A 1 152 ? -4.554 -2.357 20.535 1.00 95.31 152 LYS A CA 1
ATOM 1233 C C . LYS A 1 152 ? -4.903 -3.333 19.421 1.00 95.31 152 LYS A C 1
ATOM 1235 O O . LYS A 1 152 ? -4.048 -3.661 18.599 1.00 95.31 152 LYS A O 1
ATOM 1240 N N . GLU A 1 153 ? -6.149 -3.797 19.386 1.00 96.06 153 GLU A N 1
ATOM 1241 C CA . GLU A 1 153 ? -6.643 -4.641 18.303 1.00 96.06 153 GLU A CA 1
ATOM 1242 C C . GLU A 1 153 ? -6.664 -3.873 16.979 1.00 96.06 153 GLU A C 1
ATOM 1244 O O . GLU A 1 153 ? -6.185 -4.388 15.968 1.00 96.06 153 GLU A O 1
ATOM 1249 N N . ALA A 1 154 ? -7.108 -2.614 16.999 1.00 96.62 154 ALA A N 1
ATOM 1250 C CA . ALA A 1 154 ? -7.065 -1.741 15.834 1.00 96.62 154 ALA A CA 1
ATOM 1251 C C . ALA A 1 154 ? -5.636 -1.494 15.337 1.00 96.62 154 ALA A C 1
ATOM 1253 O O . ALA A 1 154 ? -5.367 -1.599 14.142 1.00 96.62 154 ALA A O 1
ATOM 1254 N N . GLU A 1 155 ? -4.696 -1.230 16.245 1.00 96.94 155 GLU A N 1
ATOM 1255 C CA . GLU A 1 155 ? -3.286 -1.056 15.897 1.00 96.94 155 GLU A CA 1
ATOM 1256 C C . GLU A 1 155 ? -2.693 -2.329 15.277 1.00 96.94 155 GLU A C 1
ATOM 1258 O O . GLU A 1 155 ? -1.995 -2.267 14.262 1.00 96.94 155 GLU A O 1
ATOM 1263 N N . LYS A 1 156 ? -3.000 -3.501 15.844 1.00 97.38 156 LYS A N 1
ATOM 1264 C CA . LYS A 1 156 ? -2.584 -4.791 15.283 1.00 97.38 156 LYS A CA 1
ATOM 1265 C C . LYS A 1 156 ? -3.172 -5.007 13.888 1.00 97.38 156 LYS A C 1
ATOM 1267 O O . LYS A 1 156 ? -2.452 -5.451 12.998 1.00 97.38 156 LYS A O 1
ATOM 1272 N N . ASN A 1 157 ? -4.448 -4.684 13.697 1.00 97.75 157 ASN A N 1
ATOM 1273 C CA . ASN A 1 157 ? -5.129 -4.806 12.414 1.00 97.75 157 ASN A CA 1
ATOM 1274 C C . ASN A 1 157 ? -4.484 -3.898 11.350 1.00 97.75 157 ASN A C 1
ATOM 1276 O O . ASN A 1 157 ? -4.101 -4.376 10.284 1.00 97.75 157 ASN A O 1
ATOM 1280 N N . LEU A 1 158 ? -4.218 -2.627 11.674 1.00 97.94 158 LEU A N 1
ATOM 1281 C CA . LEU A 1 158 ? -3.510 -1.727 10.758 1.00 97.94 158 LEU A CA 1
ATOM 1282 C C . LEU A 1 158 ? -2.103 -2.221 10.411 1.00 97.94 158 LEU A C 1
ATOM 1284 O O . LEU A 1 158 ? -1.687 -2.081 9.267 1.00 97.94 158 LEU A O 1
ATOM 1288 N N . ARG A 1 159 ? -1.371 -2.837 11.347 1.00 98.06 159 ARG A N 1
ATOM 1289 C CA . ARG A 1 159 ? -0.044 -3.414 11.052 1.00 98.06 159 ARG A CA 1
ATOM 1290 C C . ARG A 1 159 ? -0.105 -4.556 10.034 1.00 98.06 159 ARG A C 1
ATOM 1292 O O . ARG A 1 159 ? 0.848 -4.739 9.281 1.00 98.06 159 ARG A O 1
ATOM 1299 N N . ILE A 1 160 ? -1.203 -5.311 9.994 1.00 98.44 160 ILE A N 1
ATOM 1300 C CA . ILE A 1 160 ? -1.412 -6.363 8.991 1.00 98.44 160 ILE A CA 1
ATOM 1301 C C . ILE A 1 160 ? -1.561 -5.737 7.602 1.00 98.44 160 ILE A C 1
ATOM 1303 O O . ILE A 1 160 ? -0.867 -6.152 6.670 1.00 98.44 160 ILE A O 1
ATOM 1307 N N . TYR A 1 161 ? -2.410 -4.713 7.472 1.00 98.25 161 TYR A N 1
ATOM 1308 C CA . TYR A 1 161 ? -2.548 -3.973 6.217 1.00 98.25 161 TYR A CA 1
ATOM 1309 C C . TYR A 1 161 ? -1.248 -3.277 5.825 1.00 98.25 161 TYR A C 1
ATOM 1311 O O . TYR A 1 161 ? -0.850 -3.362 4.671 1.00 98.25 161 TYR A O 1
ATOM 1319 N N . GLU A 1 162 ? -0.527 -2.679 6.775 1.00 98.12 162 GLU A N 1
ATOM 1320 C CA . GLU A 1 162 ? 0.776 -2.063 6.519 1.00 98.12 162 GLU A CA 1
ATOM 1321 C C . GLU A 1 162 ? 1.751 -3.047 5.879 1.00 98.12 162 GLU A C 1
ATOM 1323 O O . GLU A 1 162 ? 2.320 -2.770 4.830 1.00 98.12 162 GLU A O 1
ATOM 1328 N N . LYS A 1 163 ? 1.894 -4.231 6.482 1.00 97.88 163 LYS A N 1
ATOM 1329 C CA . LYS A 1 163 ? 2.769 -5.293 5.984 1.00 97.88 163 LYS A CA 1
ATOM 1330 C C . LYS A 1 163 ? 2.382 -5.725 4.568 1.00 97.88 163 LYS A C 1
ATOM 1332 O O . LYS A 1 163 ? 3.268 -5.949 3.747 1.00 97.88 163 LYS A O 1
ATOM 1337 N N . ALA A 1 164 ? 1.084 -5.822 4.280 1.00 97.38 164 ALA A N 1
ATOM 1338 C CA . ALA A 1 164 ? 0.597 -6.164 2.946 1.00 97.38 164 ALA A CA 1
ATOM 1339 C C . ALA A 1 164 ? 0.903 -5.054 1.928 1.00 97.38 164 ALA A C 1
ATOM 1341 O O . ALA A 1 164 ? 1.430 -5.323 0.854 1.00 97.38 164 ALA A O 1
ATOM 1342 N N . LEU A 1 165 ? 0.626 -3.801 2.285 1.00 97.00 165 LEU A N 1
ATOM 1343 C CA . LEU A 1 165 ? 0.840 -2.632 1.435 1.00 97.00 165 LEU A CA 1
ATOM 1344 C C . LEU A 1 165 ? 2.325 -2.390 1.134 1.00 97.00 165 LEU A C 1
ATOM 1346 O O . LEU A 1 165 ? 2.675 -2.121 -0.012 1.00 97.00 165 LEU A O 1
ATOM 1350 N N . THR A 1 166 ? 3.205 -2.548 2.126 1.00 96.19 166 THR A N 1
ATOM 1351 C CA . THR A 1 166 ? 4.660 -2.484 1.931 1.00 96.19 166 THR A CA 1
ATOM 1352 C C . THR A 1 166 ? 5.154 -3.622 1.040 1.00 96.19 166 THR A C 1
ATOM 1354 O O . THR A 1 166 ? 5.992 -3.397 0.173 1.00 96.19 166 THR A O 1
ATOM 1357 N N . TYR A 1 167 ? 4.624 -4.841 1.202 1.00 95.12 167 TYR A N 1
ATOM 1358 C CA . TYR A 1 167 ? 4.982 -5.960 0.323 1.00 95.12 167 TYR A CA 1
ATOM 1359 C C . TYR A 1 167 ? 4.587 -5.701 -1.140 1.00 95.12 167 TYR A C 1
ATOM 1361 O O . TYR A 1 167 ? 5.322 -6.068 -2.051 1.00 95.12 167 TYR A O 1
ATOM 1369 N N . LEU A 1 168 ? 3.457 -5.027 -1.365 1.00 93.25 168 LEU A N 1
ATOM 1370 C CA . LEU A 1 168 ? 2.993 -4.612 -2.692 1.00 93.25 168 LEU A CA 1
ATOM 1371 C C . LEU A 1 168 ? 3.701 -3.352 -3.229 1.00 93.25 168 LEU A C 1
ATOM 1373 O O . LEU A 1 168 ? 3.284 -2.815 -4.255 1.00 93.25 168 LEU A O 1
ATOM 1377 N N . GLU A 1 169 ? 4.743 -2.865 -2.546 1.00 91.88 169 GLU A N 1
ATOM 1378 C CA . GLU A 1 169 ? 5.462 -1.622 -2.862 1.00 91.88 169 GLU A CA 1
ATOM 1379 C C . GLU A 1 169 ? 4.544 -0.390 -2.958 1.00 91.88 169 GLU A C 1
ATOM 1381 O O . GLU A 1 169 ? 4.837 0.547 -3.700 1.00 91.88 169 GLU A O 1
ATOM 1386 N N . ALA A 1 170 ? 3.413 -0.386 -2.243 1.00 91.31 170 ALA A N 1
ATOM 1387 C CA . ALA A 1 170 ? 2.465 0.728 -2.232 1.00 91.31 170 ALA A CA 1
ATOM 1388 C C . ALA A 1 170 ? 2.780 1.789 -1.160 1.00 91.31 170 ALA A C 1
ATOM 1390 O O . ALA A 1 170 ? 2.248 2.901 -1.224 1.00 91.31 170 ALA A O 1
ATOM 1391 N N . LEU A 1 171 ? 3.633 1.435 -0.192 1.00 89.25 171 LEU A N 1
ATOM 1392 C CA . LEU A 1 171 ? 4.153 2.262 0.902 1.00 89.25 171 LEU A CA 1
ATOM 1393 C C . LEU A 1 171 ? 5.661 2.067 1.022 1.00 89.25 171 LEU A C 1
ATOM 1395 O O . LEU A 1 171 ? 6.358 3.094 1.172 1.00 89.25 171 LEU A O 1
#

Radius of gyration: 30.49 Å; Cα contacts (8 Å, |Δi|>4): 106; chains: 1; bounding box: 72×49×67 Å

Nearest PDB structures (foldseek):
  1wol-assembly1_A  TM=6.509E-01  e=8.920E-01  Sulfurisphaera tokodaii str. 7
  3bk9-assembly2_F  TM=3.337E-01  e=3.932E+00  Xanthomonas campestris pv. campestris
  8ubg-assembly1_A  TM=3.796E-01  e=7.602E+00  synthetic construct
  2nw9-assembly1_B  TM=3.265E-01  e=8.964E+00  Xanthomonas campestris pv. campestris

Sequence (171 aa):
MNLNDLINFLISPPLTSGLKILKAIFLSFTLVFSGFIIWVSLKSTFLKRLFIWDIIEVLTSRAFKLGEYAKKWKKIKSRLEKKSEAEAKLAILEADSLFDEILEKGGYLGEDLEEKLKKLTPASLPNLKEVYQAHQIRDNIVRDPTYKLDLKEAEKNLRIYEKALTYLEAL

Solvent-accessible surface area (backbone atoms only — not comparable to full-atom values): 9443 Å² total; per-residue (Å²): 134,54,74,67,55,53,51,52,56,62,64,28,72,76,53,43,55,59,48,50,57,53,50,50,52,55,50,52,50,50,52,53,53,50,51,48,50,51,50,48,61,74,68,34,67,62,58,45,55,73,49,46,47,59,51,49,50,53,50,50,52,50,54,50,50,37,54,48,43,42,51,52,49,52,56,37,56,55,30,52,76,68,75,37,59,69,39,32,51,50,26,46,49,51,49,54,51,51,50,42,54,50,39,43,76,70,67,46,69,57,97,46,60,70,56,28,54,72,73,56,45,64,91,80,35,79,57,48,73,54,44,54,54,41,49,52,53,42,48,44,52,72,75,33,88,80,58,84,64,54,71,68,57,41,52,52,38,51,50,42,53,47,54,51,36,46,73,70,69,41,97

Mean predicted aligned error: 10.59 Å

pLDDT: mean 89.43, std 9.1, range [63.09, 98.44]